Protein AF-Q9DA19-3-F1 (afdb_monomer_lite)

Sequence (106 aa):
MGKSFANFMCKKDFHPASKSNIKKVWMAEQKISYDKKKQEELMQQYLKEQESYDNRLLMGDERVKNGLNFMYEAPPGVKKENKEKEETEGETEYKFEWQKGAPREK

Secondary structure (DSSP, 8-state):
----HHHHHTTSTTSTTSHHHHHHHHHHHHHHHHHHHHHHHHHHHHHHHHHHHHHHHHTT-HHHHTT-HHHHSPPTT--GGGHHHHTTS-------GGGSSPPPP-

Structure (mmCIF, N/CA/C/O backbone):
data_AF-Q9DA19-3-F1
#
_entry.id   AF-Q9DA19-3-F1
#
loop_
_atom_site.group_PDB
_atom_site.id
_atom_site.type_symbol
_atom_site.label_atom_id
_atom_site.label_alt_id
_atom_site.label_comp_id
_atom_site.label_asym_id
_atom_site.label_entity_id
_atom_site.label_seq_id
_atom_site.pdbx_PDB_ins_code
_atom_site.Cartn_x
_atom_s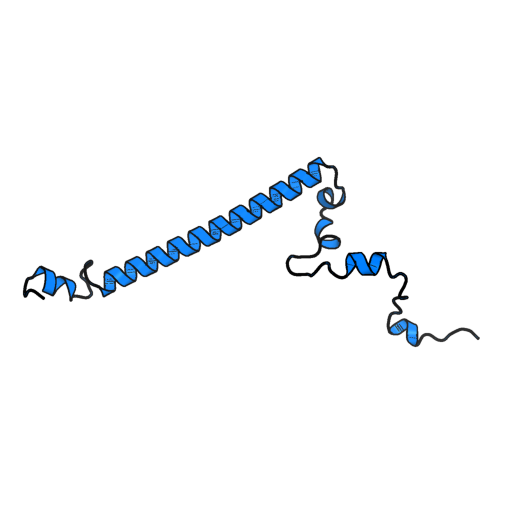ite.Cartn_y
_atom_site.Cartn_z
_atom_site.occupancy
_atom_site.B_iso_or_equiv
_atom_site.auth_seq_id
_atom_site.auth_comp_id
_atom_site.auth_asym_id
_atom_site.auth_atom_id
_atom_site.pdbx_PDB_model_num
ATOM 1 N N . MET A 1 1 ? 24.863 15.869 -28.920 1.00 64.38 1 MET A N 1
ATOM 2 C CA . MET A 1 1 ? 25.187 14.694 -28.073 1.00 64.38 1 MET A CA 1
ATOM 3 C C . MET A 1 1 ? 26.610 14.253 -28.386 1.00 64.38 1 MET A C 1
ATOM 5 O O . MET A 1 1 ? 26.857 13.863 -29.520 1.00 64.38 1 MET A O 1
ATOM 9 N N . GLY A 1 2 ? 27.549 14.388 -27.443 1.00 77.00 2 GLY A N 1
ATOM 10 C CA . GLY A 1 2 ? 28.974 14.124 -27.692 1.00 77.00 2 GLY A CA 1
ATOM 11 C C . GLY A 1 2 ? 29.252 12.682 -28.131 1.00 77.00 2 GLY A C 1
ATOM 12 O O . GLY A 1 2 ? 28.561 11.755 -27.711 1.00 77.00 2 GLY A O 1
ATOM 13 N N . LYS A 1 3 ? 30.273 12.480 -28.967 1.00 82.69 3 LYS A N 1
ATOM 14 C CA . LYS A 1 3 ? 30.757 11.151 -29.387 1.00 82.69 3 LYS A CA 1
ATOM 15 C C . LYS A 1 3 ? 31.646 10.488 -28.317 1.00 82.69 3 LYS A C 1
ATOM 17 O O . LYS A 1 3 ? 32.523 9.703 -28.652 1.00 82.69 3 LYS A O 1
ATOM 22 N N . SER A 1 4 ? 31.470 10.831 -27.039 1.00 91.69 4 SER A N 1
ATOM 23 C CA . SER A 1 4 ? 32.272 10.240 -25.967 1.00 91.69 4 SER A CA 1
ATOM 24 C C . SER A 1 4 ? 31.919 8.764 -25.786 1.00 91.69 4 SER A C 1
ATOM 26 O O . SER A 1 4 ? 30.769 8.358 -25.980 1.00 91.69 4 SER A O 1
ATOM 28 N N . PHE A 1 5 ? 32.906 7.967 -25.373 1.00 90.69 5 PHE A N 1
ATOM 29 C CA . PHE A 1 5 ? 32.714 6.556 -25.037 1.00 90.69 5 PHE A CA 1
ATOM 30 C C . PHE A 1 5 ? 31.572 6.369 -24.026 1.00 90.69 5 PHE A C 1
ATOM 32 O O . PHE A 1 5 ? 30.691 5.545 -24.243 1.00 90.69 5 PHE A O 1
ATOM 39 N N . ALA A 1 6 ? 31.501 7.219 -22.997 1.00 88.81 6 ALA A N 1
ATOM 40 C CA . ALA A 1 6 ? 30.410 7.209 -22.021 1.00 88.81 6 ALA A CA 1
ATOM 41 C C . ALA A 1 6 ? 29.020 7.347 -22.674 1.00 88.81 6 ALA A C 1
ATOM 43 O O . ALA A 1 6 ? 28.107 6.595 -22.347 1.00 88.81 6 ALA A O 1
ATOM 44 N N . ASN A 1 7 ? 28.853 8.249 -23.649 1.00 89.88 7 ASN A N 1
ATOM 45 C CA . ASN A 1 7 ? 27.575 8.399 -24.348 1.00 89.88 7 ASN A CA 1
ATOM 46 C C . ASN A 1 7 ? 27.251 7.191 -25.245 1.00 89.88 7 ASN A C 1
ATOM 48 O O . ASN A 1 7 ? 26.087 6.815 -25.368 1.00 89.88 7 ASN A O 1
ATOM 52 N N . PHE A 1 8 ? 28.257 6.563 -25.867 1.00 91.75 8 PHE A N 1
ATOM 53 C CA . PHE A 1 8 ? 28.062 5.295 -26.580 1.00 91.75 8 PHE A CA 1
ATOM 54 C C . PHE A 1 8 ? 27.600 4.188 -25.626 1.00 91.75 8 PHE A C 1
ATOM 56 O O . PHE A 1 8 ? 26.652 3.471 -25.945 1.00 91.75 8 PHE A O 1
ATOM 63 N N . MET A 1 9 ? 28.202 4.102 -24.438 1.00 92.12 9 MET A N 1
ATOM 64 C CA . MET A 1 9 ? 27.830 3.129 -23.415 1.00 92.12 9 MET A CA 1
ATOM 65 C C . MET A 1 9 ? 26.409 3.358 -22.890 1.00 92.12 9 MET A C 1
ATOM 67 O O . MET A 1 9 ? 25.647 2.405 -22.813 1.00 92.12 9 MET A O 1
ATOM 71 N N . CYS A 1 10 ? 25.970 4.600 -22.660 1.00 92.06 10 CYS A N 1
ATOM 72 C CA . CYS A 1 10 ? 24.583 4.888 -22.258 1.00 92.06 10 CYS A CA 1
ATOM 73 C C . CYS A 1 10 ? 23.521 4.511 -23.312 1.00 92.06 10 CYS A C 1
ATOM 75 O O . CYS A 1 10 ? 22.333 4.472 -22.994 1.00 92.06 10 CYS A O 1
ATOM 77 N N . LYS A 1 11 ? 23.910 4.240 -24.565 1.00 89.31 11 LYS A N 1
ATOM 78 C CA . LYS A 1 11 ? 23.002 3.695 -25.591 1.00 89.31 11 LYS A CA 1
ATOM 79 C C 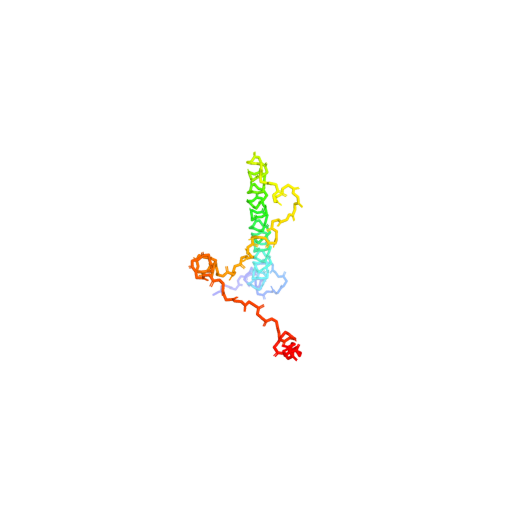. LYS A 1 11 ? 22.908 2.171 -25.552 1.00 89.31 11 LYS A C 1
ATOM 81 O O . LYS A 1 11 ? 22.021 1.617 -26.194 1.00 89.31 11 LYS A O 1
ATOM 86 N N . LYS A 1 12 ? 23.826 1.501 -24.854 1.00 93.00 12 LYS A N 1
ATOM 87 C CA . LYS A 1 12 ? 23.798 0.052 -24.675 1.00 93.00 12 LYS A CA 1
ATOM 88 C C . LYS A 1 12 ? 22.760 -0.316 -23.624 1.00 93.00 12 LYS A C 1
ATOM 90 O O . LYS A 1 12 ? 22.696 0.281 -22.553 1.00 93.00 12 LYS A O 1
ATOM 95 N N . ASP A 1 13 ? 21.959 -1.314 -23.952 1.00 92.12 13 ASP A N 1
ATOM 96 C CA . ASP A 1 13 ? 20.903 -1.889 -23.121 1.00 92.12 13 ASP A CA 1
ATOM 97 C C . ASP A 1 13 ? 21.424 -2.532 -21.833 1.00 92.12 13 ASP A C 1
ATOM 99 O O . ASP A 1 13 ? 20.708 -2.561 -20.841 1.00 92.12 13 ASP A O 1
ATOM 103 N N . PHE A 1 14 ? 22.672 -2.992 -21.812 1.00 92.69 14 PHE A N 1
ATOM 104 C CA . PHE A 1 14 ? 23.312 -3.537 -20.616 1.00 92.69 14 PHE A CA 1
ATOM 105 C C . PHE A 1 14 ? 23.920 -2.466 -19.695 1.00 92.69 14 PHE A C 1
ATOM 107 O O . PHE A 1 14 ? 24.295 -2.772 -18.567 1.00 92.69 14 PHE A O 1
ATOM 114 N N . HIS A 1 15 ? 24.046 -1.207 -20.136 1.00 93.50 15 HIS A N 1
ATOM 115 C CA . HIS A 1 15 ? 24.708 -0.178 -19.333 1.00 93.50 15 HIS A CA 1
ATOM 116 C C . HIS A 1 15 ? 23.740 0.445 -18.314 1.00 93.50 15 HIS A C 1
ATOM 118 O O . HIS A 1 15 ? 22.645 0.865 -18.700 1.00 93.50 15 HIS A O 1
ATOM 124 N N . PRO A 1 16 ? 24.108 0.581 -17.027 1.00 93.50 16 PRO A N 1
ATOM 125 C CA . PRO A 1 16 ? 23.190 1.046 -15.981 1.00 93.50 16 PRO A CA 1
ATOM 126 C C . PRO A 1 16 ? 22.671 2.468 -16.223 1.00 93.50 16 PRO A C 1
ATOM 128 O O . PRO A 1 16 ? 21.497 2.744 -16.005 1.00 93.50 16 PRO A O 1
ATOM 131 N N . ALA A 1 17 ? 23.511 3.353 -16.768 1.00 93.06 17 ALA A N 1
ATOM 132 C CA . ALA A 1 17 ? 23.122 4.726 -17.104 1.00 93.06 17 ALA A CA 1
ATOM 133 C C . ALA A 1 17 ? 22.298 4.847 -18.404 1.00 93.06 17 ALA A C 1
ATOM 135 O O . ALA A 1 17 ? 22.042 5.955 -18.880 1.00 93.06 17 ALA A O 1
ATOM 136 N N . SER A 1 18 ? 21.904 3.729 -19.023 1.00 93.12 18 SER A N 1
ATOM 137 C CA . SER A 1 18 ? 21.003 3.781 -20.169 1.00 93.12 18 SER A CA 1
ATOM 138 C C . SER A 1 18 ? 19.615 4.237 -19.733 1.00 93.12 18 SER A C 1
ATOM 140 O O . SER A 1 18 ? 19.102 3.838 -18.688 1.00 93.12 18 SER A O 1
ATOM 142 N N . LYS A 1 19 ? 18.961 5.057 -20.562 1.00 92.12 19 LYS A N 1
ATOM 143 C CA . LYS A 1 19 ? 17.609 5.560 -20.261 1.00 92.12 19 LYS A CA 1
ATOM 144 C C . LYS A 1 19 ? 16.616 4.426 -20.005 1.00 92.12 19 LYS A C 1
ATOM 146 O O . LYS A 1 19 ? 15.744 4.556 -19.151 1.00 92.12 19 LYS A O 1
ATOM 151 N N . SER A 1 20 ? 16.754 3.312 -20.731 1.00 93.88 20 SER A N 1
ATOM 152 C CA . SER A 1 20 ? 15.896 2.145 -20.530 1.00 93.88 20 SER A CA 1
ATOM 153 C C . SER A 1 20 ? 16.124 1.490 -19.170 1.00 93.88 20 SER A C 1
ATOM 155 O O . SER A 1 20 ? 15.143 1.082 -18.554 1.00 93.88 20 SER A O 1
ATOM 157 N N . ASN A 1 21 ? 17.369 1.367 -18.704 1.00 94.62 21 ASN A N 1
ATOM 158 C CA . ASN A 1 21 ? 17.657 0.754 -17.406 1.00 94.62 21 ASN A CA 1
ATOM 159 C C . ASN A 1 21 ? 17.262 1.666 -16.253 1.00 94.62 21 ASN A C 1
ATOM 161 O O . ASN A 1 21 ? 16.599 1.197 -15.334 1.00 94.62 21 ASN A O 1
ATOM 165 N N . ILE A 1 22 ? 17.539 2.969 -16.358 1.00 95.94 22 ILE A N 1
ATOM 166 C CA . ILE A 1 22 ? 17.063 3.971 -15.393 1.00 95.94 22 ILE A CA 1
ATOM 167 C C . ILE A 1 22 ? 15.536 3.899 -15.266 1.00 95.94 22 ILE A C 1
ATOM 169 O O . ILE A 1 22 ? 15.013 3.840 -14.158 1.00 95.94 22 ILE A O 1
ATOM 173 N N . LYS A 1 23 ? 14.807 3.820 -16.390 1.00 96.56 23 LYS A N 1
ATOM 174 C CA . LYS A 1 23 ? 13.344 3.672 -16.376 1.00 96.56 23 LYS A CA 1
ATOM 175 C C . LYS A 1 23 ? 12.896 2.376 -15.694 1.00 96.56 23 LYS A C 1
ATOM 177 O O . LYS A 1 23 ? 11.944 2.413 -14.925 1.00 96.56 23 LYS A O 1
ATOM 182 N N . LYS A 1 24 ? 13.548 1.240 -15.968 1.00 96.12 24 LYS A N 1
ATOM 183 C CA . LYS A 1 24 ? 13.214 -0.053 -15.338 1.00 96.12 24 LYS A CA 1
ATOM 184 C C . LYS A 1 24 ? 13.420 -0.013 -13.823 1.00 96.12 24 LYS A C 1
ATOM 186 O O . LYS A 1 24 ? 12.528 -0.435 -13.096 1.00 96.12 24 LYS A O 1
ATOM 191 N N . VAL A 1 25 ? 14.559 0.516 -13.370 1.00 96.81 25 VAL A N 1
ATOM 192 C CA . VAL A 1 25 ? 14.866 0.687 -11.941 1.00 96.81 25 VAL A CA 1
ATOM 193 C C . VAL A 1 25 ? 13.826 1.591 -11.293 1.00 96.81 25 VAL A C 1
ATOM 195 O O . VAL A 1 25 ? 13.193 1.180 -10.330 1.00 96.81 25 VAL A O 1
ATOM 198 N N . TRP A 1 26 ? 13.548 2.750 -11.891 1.00 97.44 26 TRP A N 1
ATOM 199 C CA . TRP A 1 26 ? 12.532 3.666 -11.381 1.00 97.44 26 TRP A CA 1
ATOM 200 C C . TRP A 1 26 ? 11.148 3.012 -11.303 1.00 97.44 26 TRP A C 1
ATOM 202 O O . TRP A 1 26 ? 10.476 3.125 -10.289 1.00 97.44 26 TRP A O 1
ATOM 212 N N . MET A 1 27 ? 10.718 2.268 -12.327 1.00 97.88 27 MET A N 1
ATOM 213 C CA . MET A 1 27 ? 9.440 1.544 -12.284 1.00 97.88 27 MET A CA 1
ATOM 214 C C . MET A 1 27 ? 9.402 0.492 -11.166 1.00 97.88 27 MET A C 1
ATOM 216 O O . MET A 1 27 ? 8.364 0.326 -10.527 1.00 97.88 27 MET A O 1
ATOM 220 N N . ALA A 1 28 ? 10.511 -0.209 -10.918 1.00 97.62 28 ALA A N 1
ATOM 221 C CA . ALA A 1 28 ? 10.614 -1.172 -9.826 1.00 97.62 28 ALA A CA 1
ATOM 222 C C . ALA A 1 28 ? 10.557 -0.481 -8.453 1.00 97.62 28 ALA A C 1
ATOM 224 O O . ALA A 1 28 ? 9.790 -0.901 -7.589 1.00 97.62 28 ALA A O 1
ATOM 225 N N . GLU A 1 29 ? 11.297 0.613 -8.275 1.00 97.75 29 GLU A N 1
ATOM 226 C CA . GLU A 1 29 ? 11.277 1.435 -7.061 1.00 97.75 29 GLU A CA 1
ATOM 227 C C . GLU A 1 29 ? 9.892 2.038 -6.804 1.00 97.75 29 GLU A C 1
ATOM 229 O O . GLU A 1 29 ? 9.395 1.985 -5.681 1.00 97.75 29 GLU A O 1
ATOM 234 N N . GLN A 1 30 ? 9.232 2.554 -7.845 1.00 98.12 30 GLN A N 1
ATOM 235 C CA . GLN A 1 30 ? 7.869 3.078 -7.754 1.00 98.12 30 GLN A CA 1
ATOM 236 C C . GLN A 1 30 ? 6.876 1.994 -7.341 1.00 98.12 30 GLN A C 1
ATO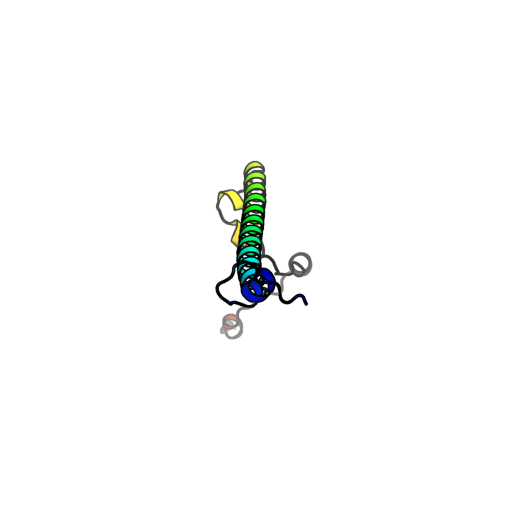M 238 O O . GLN A 1 30 ? 6.039 2.240 -6.476 1.00 98.12 30 GLN A O 1
ATOM 243 N N . LYS A 1 31 ? 6.986 0.783 -7.903 1.00 98.12 31 LYS A N 1
ATOM 244 C CA . LYS A 1 31 ? 6.135 -0.346 -7.510 1.00 98.12 31 LYS A CA 1
ATOM 245 C C . LYS A 1 31 ? 6.328 -0.701 -6.033 1.00 98.12 31 LYS A C 1
ATOM 247 O O . LYS A 1 31 ? 5.349 -0.788 -5.303 1.00 98.12 31 LYS A O 1
ATOM 252 N N . ILE A 1 32 ? 7.577 -0.829 -5.582 1.00 97.94 32 ILE A N 1
ATOM 253 C CA . ILE A 1 32 ? 7.900 -1.125 -4.177 1.00 97.94 32 ILE A CA 1
ATOM 254 C C . ILE A 1 32 ? 7.382 -0.019 -3.249 1.00 97.94 32 ILE A C 1
ATOM 256 O O . ILE A 1 32 ? 6.796 -0.306 -2.208 1.00 97.94 32 ILE A O 1
ATOM 260 N N . SER A 1 33 ? 7.575 1.249 -3.621 1.00 98.06 33 SER A N 1
ATOM 261 C CA . SER A 1 33 ? 7.103 2.392 -2.839 1.00 98.06 33 SER A CA 1
ATOM 262 C C . SER A 1 33 ? 5.578 2.422 -2.731 1.00 98.06 33 SER A C 1
ATOM 264 O O . SER A 1 33 ? 5.059 2.675 -1.644 1.00 98.06 33 SER A O 1
ATOM 266 N N . TYR A 1 34 ? 4.870 2.138 -3.825 1.00 98.06 34 TYR A N 1
ATOM 267 C CA . TYR A 1 34 ? 3.413 2.051 -3.844 1.00 98.06 34 TYR A CA 1
ATOM 268 C C . TYR A 1 34 ? 2.901 0.899 -2.973 1.00 98.06 34 TYR A C 1
ATOM 270 O O . TYR A 1 34 ? 2.036 1.115 -2.127 1.00 98.06 34 TYR A O 1
ATOM 278 N N . ASP A 1 35 ? 3.470 -0.299 -3.124 1.00 98.00 35 ASP A N 1
ATOM 279 C CA . ASP A 1 35 ? 3.070 -1.478 -2.350 1.00 98.00 35 ASP A CA 1
ATOM 280 C C . ASP A 1 35 ? 3.325 -1.272 -0.849 1.00 98.00 35 ASP A C 1
ATOM 282 O O . ASP A 1 35 ? 2.471 -1.594 -0.020 1.00 98.00 35 ASP A O 1
ATOM 286 N N . LYS A 1 36 ? 4.462 -0.659 -0.490 1.00 98.25 36 LYS A N 1
ATOM 287 C CA . LYS A 1 36 ? 4.774 -0.289 0.895 1.00 98.25 36 LYS A CA 1
ATOM 288 C C . LYS A 1 36 ? 3.754 0.701 1.456 1.00 98.25 36 LYS A C 1
ATOM 290 O O . LYS A 1 36 ? 3.241 0.473 2.546 1.00 98.25 36 LYS A O 1
ATOM 295 N N . LYS A 1 37 ? 3.437 1.765 0.711 1.00 98.25 37 LYS A N 1
ATOM 296 C CA . LYS A 1 37 ? 2.448 2.768 1.129 1.00 98.25 37 LYS A CA 1
ATOM 297 C C . LYS A 1 37 ? 1.063 2.145 1.313 1.00 98.25 37 LYS A C 1
ATOM 299 O O . LYS A 1 37 ? 0.413 2.397 2.317 1.00 98.25 37 LYS A O 1
ATOM 304 N N . LYS A 1 38 ? 0.641 1.282 0.388 1.00 98.19 38 LYS A N 1
ATOM 305 C CA . LYS A 1 38 ? -0.633 0.559 0.480 1.00 98.19 38 LYS A CA 1
ATOM 306 C C . LYS A 1 38 ? -0.698 -0.337 1.721 1.00 98.19 38 LYS A C 1
ATOM 308 O O . LYS A 1 38 ? -1.730 -0.389 2.382 1.00 98.19 38 LYS A O 1
ATOM 313 N N . GLN A 1 39 ? 0.389 -1.042 2.036 1.00 98.00 39 GLN A N 1
ATOM 314 C CA . GLN A 1 39 ? 0.469 -1.875 3.238 1.00 98.00 39 GLN A CA 1
ATOM 315 C C . GLN A 1 39 ? 0.438 -1.028 4.519 1.00 98.00 39 GLN A C 1
ATOM 317 O O . GLN A 1 39 ? -0.230 -1.389 5.480 1.00 98.00 39 GLN A O 1
ATOM 322 N N . GLU A 1 40 ? 1.130 0.110 4.526 1.00 98.06 40 GLU A N 1
ATOM 323 C CA . GLU A 1 40 ? 1.131 1.044 5.653 1.00 98.06 40 GLU A CA 1
ATOM 324 C C . GLU A 1 40 ? -0.257 1.652 5.896 1.00 98.06 40 GLU A C 1
ATOM 326 O O . GLU A 1 40 ? -0.723 1.665 7.031 1.00 98.06 40 GLU A O 1
ATOM 331 N N . GLU A 1 41 ? -0.958 2.074 4.840 1.00 97.75 41 GLU A N 1
ATOM 332 C CA . GLU A 1 41 ? -2.338 2.568 4.925 1.00 97.75 41 GLU A CA 1
ATOM 333 C C . GLU A 1 41 ? -3.300 1.491 5.453 1.00 97.75 41 GLU A C 1
ATOM 335 O O . GLU A 1 41 ? -4.127 1.779 6.318 1.00 97.75 41 GLU A O 1
ATOM 340 N N . LEU A 1 42 ? -3.170 0.242 4.989 1.00 97.06 42 LEU A N 1
ATOM 341 C CA . LEU A 1 42 ? -3.974 -0.882 5.482 1.00 97.06 42 LEU A CA 1
ATOM 342 C C . LEU A 1 42 ? -3.704 -1.163 6.968 1.00 97.06 42 LEU A C 1
ATOM 344 O O . LEU A 1 42 ? -4.636 -1.361 7.745 1.00 97.06 42 LEU A O 1
ATOM 348 N N . MET A 1 43 ? -2.435 -1.137 7.378 1.00 97.12 43 MET A N 1
ATOM 349 C CA . MET A 1 43 ? -2.045 -1.319 8.775 1.00 97.12 43 MET A CA 1
ATOM 350 C C . MET A 1 43 ? -2.578 -0.188 9.663 1.00 97.12 43 MET A C 1
ATOM 352 O O . MET A 1 43 ? -3.075 -0.450 10.754 1.00 97.12 43 MET A O 1
ATOM 356 N N . GLN A 1 44 ? -2.527 1.062 9.198 1.00 97.44 44 GLN A N 1
ATOM 357 C CA . GLN A 1 44 ? -3.095 2.204 9.919 1.00 97.44 44 GLN A CA 1
ATOM 358 C C . GLN A 1 44 ? -4.617 2.092 10.065 1.00 97.44 44 GLN A C 1
ATOM 360 O O . GLN A 1 44 ? -5.147 2.385 11.136 1.00 97.44 44 GLN A O 1
ATOM 365 N N . GLN A 1 45 ? -5.323 1.645 9.020 1.00 95.50 45 GLN A N 1
ATOM 366 C CA . GLN A 1 45 ? -6.765 1.383 9.089 1.00 95.50 45 GLN A CA 1
ATOM 367 C C . GLN A 1 45 ? -7.089 0.305 10.124 1.00 95.50 45 GLN A C 1
ATOM 369 O O . GLN A 1 45 ? -7.961 0.522 10.961 1.00 95.50 45 GLN A O 1
ATOM 374 N N . TYR A 1 46 ? -6.346 -0.803 10.111 1.00 95.62 46 TYR A N 1
ATOM 375 C CA . TYR A 1 46 ? -6.497 -1.879 11.088 1.00 95.62 46 TYR A CA 1
ATOM 376 C C . TYR A 1 46 ? -6.252 -1.400 12.525 1.00 95.62 46 TYR A C 1
ATOM 378 O O . TYR A 1 46 ? -7.061 -1.667 13.408 1.00 95.62 46 TYR A O 1
ATOM 386 N N . LEU A 1 47 ? -5.171 -0.651 12.770 1.00 96.31 47 LEU A N 1
ATOM 387 C CA . LEU A 1 47 ? -4.866 -0.121 14.104 1.00 96.31 47 LEU A CA 1
ATOM 388 C C . LEU A 1 47 ? -5.957 0.829 14.603 1.00 96.31 47 LEU A C 1
ATOM 390 O O . LEU A 1 47 ? -6.366 0.738 15.756 1.00 96.31 47 LEU A O 1
ATOM 394 N N . LYS A 1 48 ? -6.462 1.702 13.727 1.00 95.56 48 LYS A N 1
ATOM 395 C CA . LYS A 1 48 ? -7.568 2.609 14.047 1.00 95.56 48 LYS A CA 1
ATOM 396 C C . LYS A 1 48 ? -8.857 1.849 14.363 1.00 95.56 48 LYS A C 1
ATOM 398 O O . LYS A 1 48 ? -9.586 2.223 15.280 1.00 95.56 48 LYS A O 1
ATOM 403 N N . GLU A 1 49 ? -9.164 0.808 13.592 1.00 91.12 49 GLU A N 1
ATOM 404 C CA . GLU A 1 49 ? -10.318 -0.049 13.854 1.00 91.12 49 GLU A CA 1
ATOM 405 C C . GLU A 1 49 ? -10.161 -0.755 15.204 1.00 91.12 49 GLU A C 1
ATOM 407 O O . GLU A 1 49 ? -11.097 -0.739 16.005 1.00 91.12 49 GLU A O 1
ATOM 412 N N . GLN A 1 50 ? -8.969 -1.269 15.510 1.00 92.94 50 GLN A N 1
ATOM 413 C CA . GLN A 1 50 ? -8.737 -1.951 16.774 1.00 92.94 50 GLN A CA 1
ATOM 414 C C . GLN A 1 50 ? -8.798 -1.019 17.983 1.00 92.94 50 GLN A C 1
ATOM 416 O O . GLN A 1 50 ? -9.454 -1.350 18.965 1.00 92.94 50 GLN A O 1
ATOM 421 N N . GLU A 1 51 ? -8.240 0.187 17.887 1.00 94.44 51 GLU A N 1
ATOM 422 C CA . GLU A 1 51 ? -8.398 1.218 18.917 1.00 94.44 51 GLU A CA 1
ATOM 423 C C . GLU A 1 51 ? -9.884 1.550 19.152 1.00 94.44 51 GLU A C 1
ATOM 425 O O . GLU A 1 51 ? -10.328 1.716 20.288 1.00 94.44 51 GLU A O 1
ATOM 430 N N . SER A 1 52 ? -10.697 1.593 18.089 1.00 90.44 52 SER A N 1
ATOM 431 C CA . SER A 1 52 ? -12.143 1.811 18.215 1.00 90.44 52 SER A CA 1
ATOM 432 C C . SER A 1 52 ? -12.868 0.653 18.912 1.00 90.44 52 SER A C 1
ATOM 434 O O . SER A 1 52 ? -13.838 0.883 19.639 1.00 90.44 52 SER A O 1
ATOM 436 N N . TYR A 1 53 ? -12.422 -0.588 18.694 1.00 89.25 53 TYR A N 1
ATOM 437 C CA . TYR A 1 53 ? -12.956 -1.763 19.377 1.00 89.25 53 TYR A CA 1
ATOM 438 C C . TYR A 1 53 ? -12.546 -1.779 20.845 1.00 89.25 53 TYR A C 1
ATOM 440 O O . TYR A 1 53 ? -13.413 -1.953 21.700 1.00 89.25 53 TYR A O 1
ATOM 448 N N . ASP A 1 54 ? -11.276 -1.518 21.141 1.00 91.19 54 ASP A N 1
ATOM 449 C CA . ASP A 1 54 ? -10.749 -1.463 22.505 1.00 91.19 54 ASP A CA 1
ATOM 450 C C . ASP A 1 54 ? -11.447 -0.363 23.321 1.00 91.19 54 ASP A C 1
ATOM 452 O O . ASP A 1 54 ? -11.893 -0.604 24.444 1.00 91.19 54 ASP A O 1
ATOM 456 N N . ASN A 1 55 ? -11.653 0.818 22.729 1.00 92.81 55 ASN A N 1
ATOM 457 C CA . ASN A 1 55 ? -12.404 1.904 23.359 1.00 92.81 55 ASN A CA 1
ATOM 458 C C . ASN A 1 55 ? -13.866 1.513 23.634 1.00 92.81 55 ASN A C 1
ATOM 460 O O . ASN A 1 55 ? -14.382 1.789 24.716 1.00 92.81 55 ASN A O 1
ATOM 464 N N . ARG A 1 56 ? -14.550 0.841 22.695 1.00 89.62 56 ARG A N 1
ATOM 465 C CA . ARG A 1 56 ? -15.931 0.360 22.905 1.00 89.62 56 ARG A CA 1
ATOM 466 C C . ARG A 1 56 ? -16.014 -0.728 23.973 1.00 89.62 56 ARG A C 1
ATOM 468 O O . ARG A 1 56 ? -16.952 -0.727 24.769 1.00 89.62 56 ARG A O 1
ATOM 475 N N . LEU A 1 57 ? -15.034 -1.627 24.007 1.00 89.62 57 LEU A N 1
ATOM 476 C CA . LEU A 1 57 ? -14.925 -2.658 25.032 1.0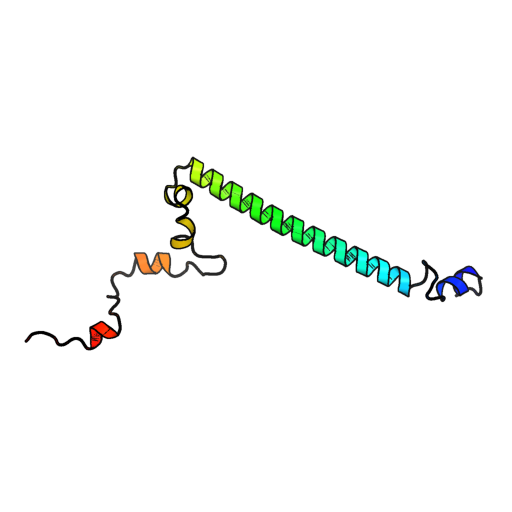0 89.62 57 LEU A CA 1
ATOM 477 C C . LEU A 1 57 ? -14.729 -2.031 26.418 1.00 89.62 57 LEU A C 1
ATOM 479 O O . LEU A 1 57 ? -15.403 -2.436 27.363 1.00 89.62 57 LEU A O 1
ATOM 483 N N . LEU A 1 58 ? -13.873 -1.010 26.533 1.00 90.56 58 LEU A N 1
ATOM 484 C CA . LEU A 1 58 ? -13.661 -0.274 27.783 1.00 90.56 58 LEU A CA 1
ATOM 485 C C . LEU A 1 58 ? -14.930 0.452 28.258 1.00 90.56 58 LEU A C 1
ATOM 487 O O . LEU A 1 58 ? -15.186 0.519 29.457 1.00 90.56 58 LEU A O 1
ATOM 491 N N . MET A 1 59 ? -15.750 0.946 27.327 1.00 90.38 59 MET A N 1
ATOM 492 C CA . MET A 1 59 ? -17.056 1.549 27.628 1.00 90.38 59 MET A CA 1
ATOM 493 C C . MET A 1 59 ? -18.141 0.514 27.983 1.00 90.38 59 MET A C 1
ATOM 495 O O . MET A 1 59 ? -19.271 0.899 28.276 1.00 90.38 59 MET A O 1
ATOM 499 N N . GLY A 1 60 ? -17.821 -0.785 27.972 1.00 87.25 60 GLY A N 1
ATOM 500 C CA . GLY A 1 60 ? -18.747 -1.852 28.346 1.00 87.25 60 GLY A CA 1
ATOM 501 C C . GLY A 1 60 ? -19.788 -2.187 27.277 1.00 87.25 60 GLY A C 1
ATOM 502 O O . GLY A 1 60 ? -20.874 -2.654 27.615 1.00 87.25 60 GLY A O 1
ATOM 503 N N . ASP A 1 61 ? -19.499 -1.955 25.990 1.00 85.62 61 ASP A N 1
ATOM 504 C CA . ASP A 1 61 ? -20.401 -2.383 24.917 1.00 85.62 61 ASP A CA 1
ATOM 505 C C . ASP A 1 61 ? -20.427 -3.921 24.818 1.00 85.62 61 ASP A C 1
ATOM 507 O O . ASP A 1 61 ? -19.549 -4.550 24.215 1.00 85.62 61 ASP A O 1
ATOM 511 N N . GLU A 1 62 ? -21.464 -4.541 25.391 1.00 86.69 62 GLU A N 1
ATOM 512 C CA . GLU A 1 62 ? -21.667 -5.996 25.351 1.00 86.69 62 GLU A CA 1
ATOM 513 C C . GLU A 1 62 ? -21.757 -6.535 23.910 1.00 86.69 62 GLU A C 1
ATOM 515 O O . GLU A 1 62 ? -21.414 -7.689 23.659 1.00 86.69 62 GLU A O 1
ATOM 520 N N . ARG A 1 63 ? -22.143 -5.715 22.919 1.00 86.00 63 ARG A N 1
ATOM 521 C CA . ARG A 1 63 ? -22.172 -6.154 21.512 1.00 86.00 63 ARG A CA 1
ATOM 522 C C . ARG A 1 63 ? -20.768 -6.395 20.978 1.00 86.00 63 ARG A C 1
ATOM 524 O O . ARG A 1 63 ? -20.563 -7.346 20.230 1.00 86.00 63 ARG A O 1
ATOM 531 N N . VAL A 1 64 ? -19.807 -5.552 21.354 1.00 85.69 64 VAL A N 1
ATOM 532 C CA . VAL A 1 64 ? -18.401 -5.710 20.955 1.00 85.69 64 VAL A CA 1
ATOM 533 C C . VAL A 1 64 ? -17.770 -6.875 21.703 1.00 85.69 64 VAL A C 1
ATOM 535 O O . VAL A 1 64 ? -17.172 -7.745 21.076 1.00 85.69 64 VAL A O 1
ATOM 538 N N . LYS A 1 65 ? -17.983 -6.950 23.020 1.00 87.75 65 LYS A N 1
ATOM 539 C CA . LYS A 1 65 ? -17.497 -8.047 23.868 1.00 87.75 65 LYS A CA 1
ATOM 540 C C . LYS A 1 65 ? -17.964 -9.425 23.386 1.00 87.75 65 LYS A C 1
ATOM 542 O O . LYS A 1 65 ? -17.193 -10.380 23.431 1.00 87.75 65 LYS A O 1
ATOM 547 N N . ASN A 1 66 ? -19.191 -9.516 22.874 1.00 88.38 66 ASN A N 1
ATOM 548 C CA . ASN A 1 66 ? -19.769 -10.763 22.369 1.00 88.38 66 ASN A CA 1
ATOM 549 C C . ASN A 1 66 ? -19.531 -10.979 20.862 1.00 88.38 66 ASN A C 1
ATOM 551 O O . ASN A 1 66 ? -20.029 -11.955 20.305 1.00 88.38 66 ASN A O 1
ATOM 555 N N . GLY A 1 67 ? -18.816 -10.078 20.178 1.00 86.56 67 GLY A N 1
ATOM 556 C CA . GLY A 1 67 ? -18.558 -10.185 18.738 1.00 86.56 67 GLY A CA 1
ATOM 557 C C . GLY A 1 67 ? -19.799 -10.003 17.853 1.00 86.56 67 GLY A C 1
ATOM 558 O O . GLY A 1 67 ? -19.795 -10.404 16.694 1.00 86.56 67 GLY A O 1
ATOM 559 N N . LEU A 1 68 ? -20.865 -9.386 18.367 1.00 88.81 68 LEU A N 1
ATOM 560 C CA . LEU A 1 68 ? -22.129 -9.145 17.657 1.00 88.81 68 LEU A CA 1
ATOM 561 C C . LEU A 1 68 ? -22.137 -7.835 16.858 1.00 88.81 68 LEU A C 1
ATOM 563 O O . LEU A 1 68 ? -23.160 -7.462 16.286 1.00 88.81 68 LEU A O 1
ATOM 567 N N . ASN A 1 69 ? -21.009 -7.126 16.796 1.00 87.25 69 ASN A N 1
ATOM 568 C CA . ASN A 1 69 ? -20.924 -5.821 16.147 1.00 87.25 69 ASN A CA 1
ATOM 569 C C . ASN A 1 69 ? -21.365 -5.853 14.668 1.00 87.25 69 ASN A C 1
ATOM 571 O O . ASN A 1 69 ? -22.117 -4.984 14.234 1.00 87.25 69 ASN A O 1
ATOM 575 N N . PHE A 1 70 ? -20.991 -6.903 13.927 1.00 85.81 70 PHE A N 1
ATOM 576 C CA . PHE A 1 70 ? -21.321 -7.071 12.504 1.00 85.81 70 PHE A CA 1
ATOM 577 C C . PHE A 1 70 ? -22.832 -7.126 12.204 1.00 85.81 70 PHE A C 1
ATOM 579 O O . PHE A 1 70 ? -23.234 -6.884 11.070 1.00 85.81 70 PHE A O 1
ATOM 586 N N . MET A 1 71 ? -23.671 -7.465 13.192 1.00 87.19 71 MET A N 1
ATOM 587 C CA . MET A 1 71 ? -25.127 -7.548 13.016 1.00 87.19 71 MET A CA 1
ATOM 588 C C . MET A 1 71 ? -25.803 -6.177 13.089 1.00 87.19 71 MET A C 1
ATOM 590 O O . MET A 1 71 ? -26.858 -5.973 12.491 1.00 87.19 71 MET A O 1
ATOM 594 N N . TYR A 1 72 ? -25.220 -5.243 13.842 1.00 85.50 72 TYR A N 1
ATOM 595 C CA . TYR A 1 72 ? -25.842 -3.953 14.150 1.00 85.50 72 TYR A CA 1
ATOM 596 C C . TYR A 1 72 ? -25.150 -2.778 13.456 1.00 85.50 72 TYR A C 1
ATOM 598 O O . TYR A 1 72 ? -25.805 -1.770 13.153 1.00 85.50 72 TYR A O 1
ATOM 606 N N . GLU A 1 73 ? -23.846 -2.900 13.196 1.00 82.50 73 GLU A N 1
ATOM 607 C CA . GLU A 1 73 ? -23.053 -1.912 12.479 1.00 82.50 73 GLU A CA 1
ATOM 608 C C . GLU A 1 73 ? -23.110 -2.179 10.970 1.00 82.50 73 GLU A C 1
ATOM 610 O O . GLU A 1 73 ? -22.705 -3.230 10.480 1.00 82.50 73 GLU A O 1
ATOM 615 N N . ALA A 1 74 ? -23.646 -1.212 10.223 1.00 84.19 74 ALA A N 1
ATOM 616 C CA . ALA A 1 74 ? -23.703 -1.296 8.770 1.00 84.19 74 ALA A CA 1
ATOM 617 C C . ALA A 1 74 ? -22.284 -1.199 8.174 1.00 84.19 74 ALA A C 1
ATOM 619 O O . ALA A 1 74 ? -21.506 -0.351 8.625 1.00 84.19 74 ALA A O 1
ATOM 620 N N . PRO A 1 75 ? -21.946 -2.005 7.152 1.00 84.25 75 PRO A N 1
ATOM 621 C CA . PRO A 1 75 ? -20.616 -1.984 6.561 1.00 84.25 75 PRO A CA 1
ATOM 622 C C . PRO A 1 75 ? -20.331 -0.649 5.849 1.00 84.25 75 PRO A C 1
ATOM 624 O O . PRO A 1 75 ? -21.264 0.044 5.417 1.00 84.25 75 PRO A O 1
ATOM 627 N N . PRO A 1 76 ? -19.045 -0.287 5.675 1.00 80.38 76 PRO A N 1
ATOM 628 C CA . PRO A 1 76 ? -18.658 0.908 4.934 1.00 80.38 76 PRO A CA 1
ATOM 629 C C . PRO A 1 76 ? -19.305 0.948 3.541 1.00 80.38 76 PRO A C 1
ATOM 631 O O . PRO A 1 76 ? -19.245 -0.023 2.790 1.00 80.38 76 PRO A O 1
ATOM 634 N N . GLY A 1 77 ? -19.923 2.078 3.190 1.00 84.00 77 GLY A N 1
ATOM 635 C CA . GLY A 1 77 ? -20.601 2.280 1.901 1.00 84.00 77 GLY A CA 1
ATOM 636 C C . GLY A 1 77 ? -22.118 2.071 1.926 1.00 84.00 77 GLY A C 1
ATOM 637 O O . GLY A 1 77 ? -22.800 2.521 1.006 1.00 84.00 77 GLY A O 1
ATOM 638 N N . VAL A 1 78 ? -22.674 1.480 2.989 1.00 84.06 78 VAL A N 1
ATO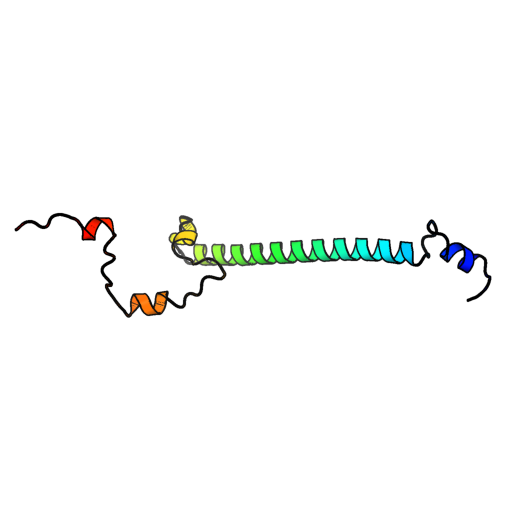M 639 C CA . VAL A 1 78 ? -24.127 1.454 3.192 1.00 84.06 78 VAL A CA 1
ATOM 640 C C . VAL A 1 78 ? -24.559 2.793 3.784 1.00 84.06 78 VAL A C 1
ATOM 642 O O . VAL A 1 78 ? -24.212 3.148 4.910 1.00 84.06 78 VAL A O 1
ATOM 645 N N . LYS A 1 79 ? -25.313 3.566 3.003 1.00 72.19 79 LYS A N 1
ATOM 646 C CA . LYS A 1 79 ? -25.914 4.824 3.446 1.00 72.19 79 LYS A CA 1
ATOM 647 C C . LYS A 1 79 ? -26.864 4.543 4.613 1.00 72.19 79 LYS A C 1
ATOM 649 O O . LYS A 1 79 ? -27.889 3.896 4.427 1.00 72.19 79 LYS A O 1
ATOM 654 N N . LYS A 1 80 ? -26.561 5.071 5.805 1.00 64.50 80 LYS A N 1
ATOM 655 C CA . LYS A 1 80 ? -27.439 4.998 6.994 1.00 64.50 80 LYS A CA 1
ATOM 656 C C . LYS A 1 80 ? -28.731 5.826 6.860 1.00 64.50 80 LYS A C 1
ATOM 658 O O . LYS A 1 80 ? -29.459 5.958 7.835 1.00 64.50 80 LYS A O 1
ATOM 663 N N . GLU A 1 81 ? -29.029 6.348 5.667 1.00 58.28 81 GLU A N 1
ATOM 664 C CA . GLU A 1 81 ? -30.171 7.227 5.378 1.00 58.28 81 GLU A CA 1
ATOM 665 C C . GLU A 1 81 ? -31.536 6.600 5.745 1.00 58.28 81 GLU A C 1
ATOM 667 O O . GLU A 1 81 ? -32.505 7.336 5.908 1.00 58.28 81 GLU A O 1
ATOM 672 N N . ASN A 1 82 ? -31.617 5.276 5.948 1.00 53.69 82 ASN A N 1
ATOM 673 C CA . ASN A 1 82 ? -32.870 4.604 6.304 1.00 53.69 82 ASN A CA 1
ATOM 674 C C . ASN A 1 82 ? -33.091 4.339 7.803 1.00 53.69 82 ASN A C 1
ATOM 676 O O . ASN A 1 82 ? -34.241 4.147 8.174 1.00 53.69 82 ASN A O 1
ATOM 680 N N . LYS A 1 83 ? -32.079 4.370 8.688 1.00 53.88 83 LYS A N 1
ATOM 681 C CA . LYS A 1 83 ? -32.329 4.037 10.112 1.00 53.88 83 LYS A CA 1
ATOM 682 C C . LYS A 1 83 ? -33.074 5.141 10.866 1.00 53.88 83 LYS A C 1
ATOM 684 O O . LYS A 1 83 ? -33.996 4.844 11.609 1.00 53.88 83 LYS A O 1
ATOM 689 N N . GLU A 1 84 ? -32.740 6.409 10.624 1.00 50.19 84 GLU A N 1
ATOM 690 C CA . GLU A 1 84 ? -33.458 7.526 11.265 1.00 50.19 84 GLU A CA 1
ATOM 691 C C . GLU A 1 84 ? -34.897 7.679 10.738 1.00 50.19 84 GLU A C 1
ATOM 693 O O . GLU A 1 84 ? -35.767 8.170 11.457 1.00 50.19 84 GLU A O 1
ATOM 698 N N . LYS A 1 85 ? -35.170 7.218 9.508 1.00 49.56 85 LYS A N 1
ATOM 699 C CA . LYS A 1 85 ? -36.522 7.210 8.929 1.00 49.56 85 LYS A CA 1
ATOM 700 C C . LYS A 1 85 ? -37.351 6.000 9.364 1.00 49.56 85 LYS A C 1
ATOM 702 O O . LYS A 1 85 ? -38.528 6.169 9.643 1.00 49.56 85 LYS A O 1
ATOM 707 N N . GLU A 1 86 ? -36.760 4.811 9.492 1.00 49.69 86 GLU A N 1
ATOM 708 C CA . GLU A 1 86 ? -37.484 3.623 9.980 1.00 49.69 86 GLU A CA 1
ATOM 709 C C . GLU A 1 86 ? -37.830 3.699 11.477 1.00 49.69 86 GLU A C 1
ATOM 711 O O . GLU A 1 86 ? -38.856 3.164 11.883 1.00 49.69 86 GLU A O 1
ATOM 716 N N . GLU A 1 87 ? -37.035 4.387 12.308 1.00 50.53 87 GLU A N 1
ATOM 717 C CA . GLU A 1 87 ? -37.400 4.604 13.721 1.00 50.53 87 GLU A CA 1
ATOM 718 C C . GLU A 1 87 ? -38.539 5.628 13.897 1.00 50.53 87 GLU A C 1
ATOM 720 O O . GLU A 1 87 ? -39.217 5.616 14.924 1.00 50.53 87 GLU A O 1
ATOM 725 N N . THR A 1 88 ? -38.779 6.500 12.906 1.00 47.56 88 THR A N 1
ATOM 726 C CA . THR A 1 88 ? -39.842 7.522 12.952 1.00 47.56 88 THR A CA 1
ATOM 727 C C . THR A 1 88 ? -41.100 7.153 12.162 1.00 47.56 88 THR A C 1
ATOM 729 O O . THR A 1 88 ? -42.191 7.570 12.551 1.00 47.56 88 THR A O 1
ATOM 732 N N . GLU A 1 89 ? -41.000 6.339 11.111 1.00 42.03 89 GLU A N 1
ATOM 733 C CA . GLU A 1 89 ? -42.143 5.847 10.335 1.00 42.03 89 GLU A CA 1
ATOM 734 C C . GLU A 1 89 ? -42.377 4.363 10.626 1.00 42.03 89 GLU A C 1
ATOM 736 O O . GLU A 1 89 ? -41.838 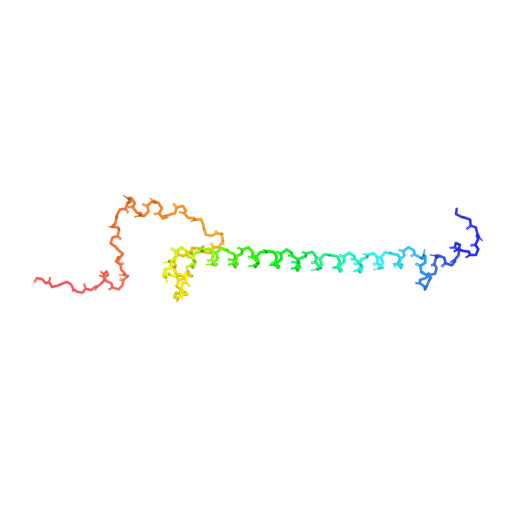3.467 9.978 1.00 42.03 89 GLU A O 1
ATOM 741 N N . GLY A 1 90 ? -43.170 4.121 11.667 1.00 43.75 90 GLY A N 1
ATOM 742 C CA . GLY A 1 90 ? -43.446 2.797 12.192 1.00 43.75 90 GLY A CA 1
ATOM 743 C C . GLY A 1 90 ? -44.084 1.804 11.218 1.00 43.75 90 GLY A C 1
ATOM 744 O O . GLY A 1 90 ? -44.692 2.144 10.206 1.00 43.75 90 GLY A O 1
ATOM 745 N N . GLU A 1 91 ? -43.959 0.540 11.620 1.00 44.56 91 GLU A N 1
ATOM 746 C CA . GLU A 1 91 ? -44.938 -0.525 11.391 1.00 44.56 91 GLU A CA 1
ATOM 747 C C . GLU A 1 91 ? -45.472 -0.650 9.958 1.00 44.56 91 GLU A C 1
ATOM 749 O O . GLU A 1 91 ? -46.666 -0.845 9.730 1.00 44.56 91 GLU A O 1
ATOM 754 N N . THR A 1 92 ? -44.598 -0.641 8.951 1.00 49.97 92 THR A N 1
ATOM 755 C CA . THR A 1 92 ? -44.949 -1.384 7.738 1.00 49.97 92 THR A CA 1
ATOM 756 C C . THR A 1 92 ? -44.895 -2.858 8.115 1.00 49.97 92 THR A C 1
ATOM 758 O O . THR A 1 92 ? -43.816 -3.440 8.202 1.00 49.97 92 THR A O 1
ATOM 761 N N . GLU A 1 93 ? -46.058 -3.449 8.414 1.00 59.28 93 GLU A N 1
ATOM 762 C CA . GLU A 1 93 ? -46.213 -4.890 8.612 1.00 59.28 93 GLU A CA 1
ATOM 763 C C . GLU A 1 93 ? -45.460 -5.621 7.494 1.00 59.28 93 GLU A C 1
ATOM 765 O O . GLU A 1 93 ? -45.905 -5.677 6.342 1.00 59.28 93 GLU A O 1
ATOM 770 N N . TYR A 1 94 ? -44.287 -6.164 7.825 1.00 65.25 94 TYR A N 1
ATOM 771 C CA . TYR A 1 94 ? -43.506 -6.991 6.919 1.00 65.25 94 TYR A CA 1
ATOM 772 C C . TYR A 1 94 ? -44.275 -8.295 6.722 1.00 65.25 94 TYR A C 1
ATOM 774 O O . TYR A 1 94 ? -44.082 -9.288 7.421 1.00 65.25 94 TYR A O 1
ATOM 782 N N . LYS A 1 95 ? -45.212 -8.284 5.775 1.00 71.94 95 LYS A N 1
ATOM 783 C CA . LYS A 1 95 ? -45.964 -9.469 5.391 1.00 71.94 95 LYS A CA 1
ATOM 784 C C . LYS A 1 95 ? -45.152 -10.240 4.366 1.00 71.94 95 LYS A C 1
ATOM 786 O O . LYS A 1 95 ? -45.119 -9.879 3.187 1.00 71.94 95 LYS A O 1
ATOM 791 N N . PHE A 1 96 ? -44.505 -11.305 4.827 1.00 79.19 96 PHE A N 1
ATOM 792 C CA . PHE A 1 96 ? -43.772 -12.224 3.963 1.00 79.19 96 PHE A CA 1
ATOM 793 C C . PHE A 1 96 ? -44.697 -12.783 2.873 1.00 79.19 96 PHE A C 1
ATOM 795 O O . PHE A 1 96 ? -45.887 -13.000 3.110 1.00 79.19 96 PHE A O 1
ATOM 802 N N . GLU A 1 97 ? -44.171 -13.029 1.669 1.00 79.62 97 GLU A N 1
ATOM 803 C CA . GLU A 1 97 ? -44.989 -13.419 0.507 1.00 79.62 97 GLU A CA 1
ATOM 804 C C . GLU A 1 97 ? -45.891 -14.632 0.777 1.00 79.62 97 GLU A C 1
ATOM 806 O O . GLU A 1 97 ? -47.058 -14.646 0.385 1.00 79.62 97 GLU A O 1
ATOM 811 N N . TRP A 1 98 ? -45.397 -15.606 1.545 1.00 81.62 98 TRP A N 1
ATOM 812 C CA . TRP A 1 98 ? -46.148 -16.805 1.919 1.00 81.62 98 TRP A CA 1
ATOM 813 C C . TRP A 1 98 ? -47.356 -16.520 2.833 1.00 81.62 98 TRP A C 1
ATOM 815 O O . TRP A 1 98 ? -48.330 -17.269 2.812 1.00 81.62 98 TRP A O 1
ATOM 825 N N . GLN A 1 99 ? -47.361 -15.416 3.588 1.00 76.38 99 GLN A N 1
ATOM 826 C CA . GLN A 1 99 ? -48.498 -15.012 4.427 1.00 76.38 99 GLN A CA 1
ATOM 827 C C . GLN A 1 99 ? -49.620 -14.333 3.627 1.00 76.38 99 GLN A C 1
ATOM 829 O O . GLN A 1 99 ? -50.724 -14.150 4.146 1.00 76.38 99 GLN A O 1
ATOM 834 N N . LYS A 1 100 ? -49.380 -13.919 2.374 1.00 75.00 100 LYS A N 1
ATOM 835 C CA . LYS A 1 100 ? -50.416 -13.277 1.544 1.00 75.00 100 LYS A CA 1
ATOM 836 C C . LYS A 1 100 ? -51.456 -14.273 1.017 1.00 75.00 100 LYS A C 1
ATOM 838 O O . LYS A 1 100 ? -52.589 -13.860 0.784 1.00 75.00 100 LYS A O 1
ATOM 843 N N . GLY A 1 101 ? -51.100 -15.554 0.892 1.00 71.44 101 GLY A N 1
ATOM 844 C CA . GLY A 1 101 ? -51.968 -16.624 0.379 1.00 71.44 101 GLY A CA 1
ATOM 845 C C . GLY A 1 101 ? -52.511 -17.602 1.426 1.00 71.44 101 GLY A C 1
ATOM 846 O O . GLY A 1 101 ? -53.160 -18.573 1.048 1.00 71.44 101 GLY A O 1
ATOM 847 N N . ALA A 1 102 ? -52.250 -17.389 2.721 1.00 74.88 102 ALA A N 1
ATOM 848 C CA . ALA A 1 102 ? -52.729 -18.296 3.761 1.00 74.88 102 ALA A CA 1
ATOM 849 C C . ALA A 1 102 ? -54.274 -18.269 3.845 1.00 74.88 102 ALA A C 1
ATOM 851 O O . ALA A 1 102 ? -54.852 -17.174 3.895 1.00 74.88 102 ALA A O 1
ATOM 852 N N . PRO A 1 103 ? -54.956 -19.434 3.865 1.00 76.56 103 PRO A N 1
ATOM 853 C CA . PRO A 1 103 ? -56.399 -19.503 4.067 1.00 76.56 103 PRO A CA 1
ATOM 854 C C . PRO A 1 103 ? -56.771 -18.797 5.373 1.00 76.56 103 PRO A C 1
ATOM 856 O O . PRO A 1 103 ? -56.233 -19.125 6.428 1.00 76.56 103 PRO A O 1
ATOM 859 N N . ARG A 1 104 ? -57.658 -17.803 5.306 1.00 72.88 104 ARG A N 1
ATOM 860 C CA . ARG A 1 104 ? -58.195 -17.153 6.507 1.00 72.88 104 ARG A CA 1
ATOM 861 C C . ARG A 1 104 ? -59.409 -17.939 6.974 1.00 72.88 104 ARG A C 1
ATOM 863 O O . ARG A 1 104 ? -60.254 -18.290 6.148 1.00 72.88 104 ARG A O 1
ATOM 870 N N . GLU A 1 105 ? -59.473 -18.215 8.270 1.00 73.50 105 GLU A N 1
ATOM 871 C CA . GLU A 1 105 ? -60.668 -18.798 8.879 1.00 73.50 105 GLU A CA 1
ATOM 872 C C . GLU A 1 105 ? -61.861 -17.846 8.675 1.00 73.50 105 GLU A C 1
ATOM 874 O O . GLU A 1 105 ? -61.697 -16.623 8.722 1.00 73.50 105 GLU A O 1
ATOM 879 N N . LYS A 1 106 ? -63.020 -18.419 8.329 1.00 66.06 106 LYS A N 1
ATOM 880 C CA . LYS A 1 106 ? -64.281 -17.698 8.103 1.00 66.06 106 LYS A CA 1
ATOM 881 C C . LYS A 1 106 ? -65.026 -17.472 9.406 1.00 66.06 106 LYS A C 1
ATOM 883 O O . LYS A 1 106 ? -65.005 -18.403 10.237 1.00 66.06 106 LYS A O 1
#

pLDDT: mean 83.9, std 15.17, range [42.03, 98.25]

Radius of gyration: 30.84 Å; chains: 1; bounding box: 97×34×58 Å

Foldseek 3Di:
DDPDPVVVLLCDPPRCNPPVNVVVVVVVVVVVVVVVVVVVVVVVVVVVVVVVLVVCVVVVVVCSVVVVCPVPDDDPPPPPVCPVVDVVDDDPPPQDPVNVPDDDDD